Protein AF-A0A930WPU4-F1 (afdb_monomer_lite)

Secondary structure (DSSP, 8-state):
--HHHHHHHHHHHHHHHHHHHHHHHHHS---------------------S----SS-GGGSPTT-----EEEEESSSSEEEEEETTEEEEEE-SS----

Radius of gyration: 23.44 Å; chains: 1; bounding box: 61×47×42 Å

Sequence (99 aa):
MTQKQWKMISTIISIIIVVVFALYKAFGEQKATNKSNTHSSSKTSQGASDSSFTGTNFDYFESLKKYPFKYVYGADGDTFHLSYEGKEFKVRLLIVDAP

pLDDT: mean 79.31, std 19.14, range [41.56, 97.25]

Foldseek 3Di:
DDPVVVVVVVVVVVVVVVVVVVVCVVVVPPPPPDDDPDPDPDPPLDDPDVDDDPQPPPSNDDPPDDDDWAFDAAPFDFKGWIDDPNHIYIDGHPPDDGD

Structure (mmCIF, N/CA/C/O backbone):
data_AF-A0A930WPU4-F1
#
_entry.id   AF-A0A930WPU4-F1
#
loop_
_atom_site.group_PDB
_atom_site.id
_atom_site.type_symbol
_atom_site.label_atom_id
_atom_site.label_alt_id
_atom_site.label_comp_id
_atom_site.label_asym_id
_atom_site.label_entity_id
_atom_site.label_seq_id
_atom_site.pdbx_PDB_ins_code
_atom_site.Cartn_x
_atom_site.Cartn_y
_atom_site.Cartn_z
_atom_site.occupancy
_atom_site.B_iso_or_equiv
_atom_site.auth_seq_id
_atom_site.auth_comp_id
_atom_site.auth_asym_id
_atom_site.auth_atom_id
_atom_site.pdbx_PDB_model_num
ATOM 1 N N . MET A 1 1 ? 37.880 29.115 19.793 1.00 62.72 1 MET A N 1
ATOM 2 C CA . MET A 1 1 ? 36.650 29.812 19.355 1.00 62.72 1 MET A CA 1
ATOM 3 C C . MET A 1 1 ? 36.476 31.048 20.218 1.00 62.72 1 MET A C 1
ATOM 5 O O . MET A 1 1 ? 36.531 30.919 21.435 1.00 62.72 1 MET A O 1
ATOM 9 N N . THR A 1 2 ? 36.398 32.243 19.635 1.00 82.94 2 THR A N 1
ATOM 10 C CA . THR A 1 2 ? 36.407 33.484 20.433 1.00 82.94 2 THR A CA 1
ATOM 11 C C 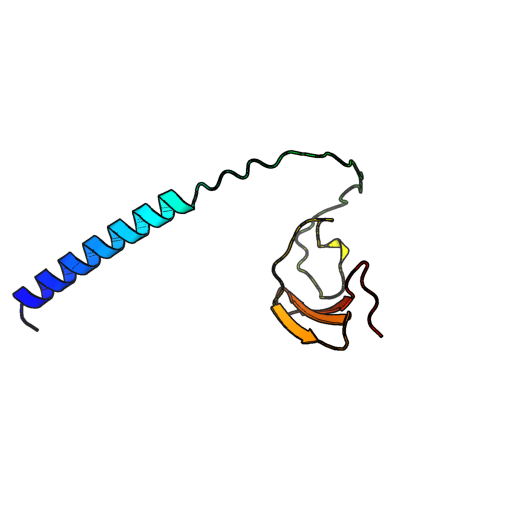. THR A 1 2 ? 35.012 33.808 20.980 1.00 82.94 2 THR A C 1
ATOM 13 O O . THR A 1 2 ? 34.003 33.466 20.365 1.00 82.94 2 THR A O 1
ATOM 16 N N . GLN A 1 3 ? 34.932 34.509 22.118 1.00 80.19 3 GLN A N 1
ATOM 17 C CA . GLN A 1 3 ? 33.662 34.949 22.731 1.00 80.19 3 GLN A CA 1
ATOM 18 C C . GLN A 1 3 ? 32.759 35.709 21.738 1.00 80.19 3 GLN A C 1
ATOM 20 O O . GLN A 1 3 ? 31.538 35.564 21.744 1.00 80.19 3 GLN A O 1
ATOM 25 N N . LYS A 1 4 ? 33.368 36.474 20.822 1.00 81.19 4 LYS A N 1
ATOM 26 C CA . LYS A 1 4 ? 32.670 37.188 19.746 1.00 81.19 4 LYS A CA 1
ATOM 27 C C . LYS A 1 4 ? 32.035 36.229 18.731 1.00 81.19 4 LYS A C 1
ATOM 29 O O . LYS A 1 4 ? 30.899 36.449 18.326 1.00 81.19 4 LYS A O 1
ATOM 34 N N . GLN A 1 5 ? 32.729 35.154 18.356 1.00 80.56 5 GLN A N 1
ATOM 35 C CA . GLN A 1 5 ? 32.198 34.131 17.447 1.00 80.56 5 GLN A CA 1
ATOM 36 C C . GLN A 1 5 ? 31.039 33.354 18.080 1.00 80.56 5 GLN A C 1
ATOM 38 O O . GLN A 1 5 ? 30.025 33.147 17.421 1.00 80.56 5 GLN A O 1
ATOM 43 N N . TRP A 1 6 ? 31.142 32.991 19.362 1.00 85.50 6 TRP A N 1
ATOM 44 C CA . TRP A 1 6 ? 30.069 32.279 20.067 1.00 85.50 6 TRP A CA 1
ATOM 45 C C . TRP A 1 6 ? 28.788 33.120 20.177 1.00 85.50 6 TRP A C 1
ATOM 47 O O . TRP A 1 6 ? 27.695 32.622 19.911 1.00 85.50 6 TRP A O 1
ATOM 57 N N . LYS A 1 7 ? 28.927 34.426 20.454 1.00 83.81 7 LYS A N 1
ATOM 58 C CA . LYS A 1 7 ? 27.800 35.371 20.447 1.00 83.81 7 LYS A CA 1
ATOM 59 C C . LYS A 1 7 ? 27.143 35.493 19.070 1.00 83.81 7 LYS A C 1
ATOM 61 O O . LYS A 1 7 ? 25.923 35.443 18.994 1.00 83.81 7 LYS A O 1
ATOM 66 N N . MET A 1 8 ? 27.924 35.598 17.990 1.00 86.31 8 MET A N 1
ATOM 67 C CA . MET A 1 8 ? 27.365 35.672 16.631 1.00 86.31 8 MET A CA 1
ATOM 68 C C . MET A 1 8 ? 26.600 34.396 16.249 1.00 86.31 8 MET A C 1
ATOM 70 O O . MET A 1 8 ? 25.517 34.480 15.678 1.00 86.31 8 MET A O 1
ATOM 74 N N . ILE A 1 9 ? 27.121 33.224 16.613 1.00 86.94 9 ILE A N 1
ATOM 75 C CA . ILE A 1 9 ? 26.478 31.934 16.321 1.00 86.94 9 ILE A CA 1
ATOM 76 C C . ILE A 1 9 ? 25.185 31.764 17.122 1.00 86.94 9 ILE A C 1
ATOM 78 O O . ILE A 1 9 ? 24.171 31.361 16.557 1.00 86.94 9 ILE A O 1
ATOM 82 N N . SER A 1 10 ? 25.191 32.137 18.404 1.00 85.56 10 SER A N 1
ATOM 83 C CA . SER A 1 10 ? 23.991 32.113 19.248 1.00 85.56 10 SER A CA 1
ATOM 84 C C . SER A 1 10 ? 22.868 32.990 18.676 1.00 85.56 10 SER A C 1
ATOM 86 O O . SER A 1 10 ? 21.723 32.547 18.570 1.00 85.56 10 SER A O 1
ATOM 88 N N . THR A 1 11 ? 23.200 34.197 18.200 1.00 90.19 11 THR A N 1
ATOM 89 C CA . THR A 1 11 ? 22.219 35.093 17.569 1.00 90.19 11 THR A CA 1
ATOM 90 C C . THR A 1 11 ? 21.623 34.497 16.292 1.00 90.19 11 THR A C 1
ATOM 92 O O . THR A 1 11 ? 20.410 34.560 16.102 1.00 90.19 11 THR A O 1
ATOM 95 N N . ILE A 1 12 ? 22.443 33.882 15.433 1.00 91.62 12 ILE A N 1
ATOM 96 C CA . ILE A 1 12 ? 21.973 33.263 14.182 1.00 91.62 12 ILE A CA 1
ATOM 97 C C . ILE A 1 12 ? 21.021 32.095 14.471 1.00 91.62 12 ILE A C 1
ATOM 99 O O . ILE A 1 12 ? 19.956 32.007 13.863 1.00 91.62 12 ILE A O 1
ATOM 103 N N . ILE A 1 13 ? 21.367 31.230 15.429 1.00 91.75 13 ILE A N 1
ATOM 104 C CA . ILE A 1 13 ? 20.531 30.081 15.811 1.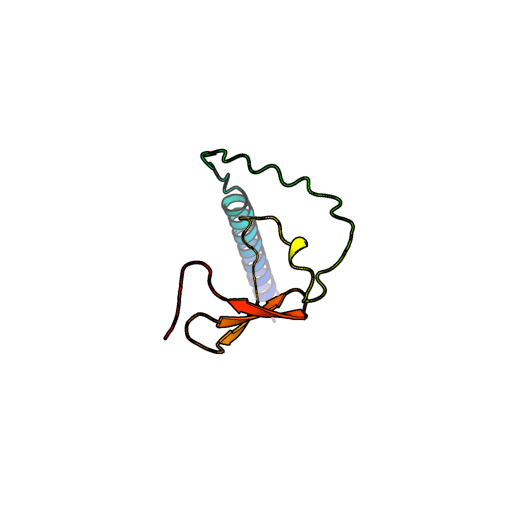00 91.75 13 ILE A CA 1
ATOM 105 C C . ILE A 1 13 ? 19.170 30.550 16.343 1.00 91.75 13 ILE A C 1
ATOM 107 O O . ILE A 1 13 ? 18.139 29.996 15.964 1.00 91.75 13 ILE A O 1
ATOM 111 N N . SER A 1 14 ? 19.153 31.606 17.162 1.00 90.38 14 SER A N 1
ATOM 112 C CA . SER A 1 14 ? 17.913 32.183 17.694 1.00 90.38 14 SER A CA 1
ATOM 113 C C . SER A 1 14 ? 16.967 32.659 16.580 1.00 90.38 14 SER A C 1
ATOM 115 O O . SER A 1 14 ? 15.779 32.337 16.593 1.00 90.38 14 SER A O 1
ATOM 117 N N . ILE A 1 15 ? 17.496 33.341 15.556 1.00 91.88 15 ILE A N 1
ATOM 118 C CA . ILE A 1 15 ? 16.701 33.815 14.409 1.00 91.88 15 ILE A CA 1
ATOM 119 C C . ILE A 1 15 ? 16.101 32.637 13.630 1.00 91.88 15 ILE A C 1
ATOM 121 O O . ILE A 1 15 ? 14.922 32.671 13.277 1.00 91.88 15 ILE A O 1
ATOM 125 N N . ILE A 1 16 ? 16.881 31.577 13.396 1.00 92.38 16 ILE A N 1
ATOM 126 C CA . ILE A 1 16 ? 16.412 30.389 12.666 1.00 92.38 16 ILE A CA 1
ATOM 127 C C . ILE A 1 16 ? 15.234 29.733 13.398 1.00 92.38 16 ILE A C 1
ATOM 129 O O . ILE A 1 16 ? 14.230 29.408 12.766 1.00 92.38 16 ILE A O 1
ATOM 133 N N . ILE A 1 17 ? 15.314 29.590 14.725 1.00 91.12 17 ILE A N 1
ATOM 134 C CA . ILE A 1 17 ? 14.239 28.987 15.529 1.00 91.12 17 ILE A CA 1
ATOM 135 C C . ILE A 1 17 ? 12.940 29.796 15.406 1.00 91.12 17 ILE A C 1
ATOM 137 O O . ILE A 1 17 ? 11.872 29.212 15.216 1.00 91.12 17 ILE A O 1
ATOM 141 N N . VAL A 1 18 ? 13.022 31.131 15.449 1.00 88.50 18 VAL A N 1
ATOM 142 C CA . VAL A 1 18 ? 11.849 32.012 15.302 1.00 88.50 18 VAL A CA 1
ATOM 143 C C . VAL A 1 18 ? 11.199 31.854 13.923 1.00 88.50 18 VAL A C 1
ATOM 145 O O . VAL A 1 18 ? 9.976 31.744 13.831 1.00 88.50 18 VAL A O 1
ATOM 148 N N . VAL A 1 19 ? 11.998 31.786 12.853 1.00 88.31 19 VAL A N 1
ATOM 149 C CA . VAL A 1 19 ? 11.489 31.613 11.480 1.00 88.31 19 VAL A CA 1
ATOM 150 C C . VAL A 1 19 ? 10.818 30.250 11.305 1.00 88.31 19 VAL A C 1
ATOM 152 O O . VAL A 1 19 ? 9.716 30.172 10.758 1.00 88.31 19 VAL A O 1
ATOM 155 N N . VAL A 1 20 ? 11.437 29.179 11.810 1.00 86.06 20 VAL A N 1
ATOM 156 C CA . VAL A 1 20 ? 10.866 27.825 11.743 1.00 86.06 20 VAL A CA 1
ATOM 157 C C . VAL A 1 20 ? 9.547 27.755 12.511 1.00 86.06 20 VAL A C 1
ATOM 159 O O . VAL A 1 20 ? 8.576 27.201 11.999 1.00 86.06 20 VAL A O 1
ATOM 162 N N . PHE A 1 21 ? 9.469 28.365 13.697 1.00 84.25 21 PHE A N 1
ATOM 163 C CA . PHE A 1 21 ? 8.247 28.376 14.501 1.00 84.25 21 PHE A CA 1
ATOM 164 C C . PHE A 1 21 ? 7.101 29.147 13.824 1.00 84.25 21 PHE A C 1
ATOM 166 O O . PHE A 1 21 ? 5.959 28.681 13.817 1.00 84.25 21 PHE A O 1
ATOM 173 N N . ALA A 1 22 ? 7.400 30.291 13.198 1.00 81.69 22 ALA A N 1
ATOM 174 C CA . ALA A 1 22 ? 6.417 31.070 12.445 1.00 81.69 22 ALA A CA 1
ATOM 175 C C . ALA A 1 22 ? 5.881 30.302 11.223 1.00 81.69 22 ALA A C 1
ATOM 177 O O . ALA A 1 22 ? 4.670 30.268 10.999 1.00 81.69 22 ALA A O 1
ATOM 178 N N . LEU A 1 23 ? 6.760 29.624 10.475 1.00 78.12 23 LEU A N 1
ATOM 179 C CA . LEU A 1 23 ? 6.359 28.764 9.356 1.00 78.12 23 LEU A CA 1
ATOM 180 C C . LEU A 1 23 ? 5.509 27.579 9.823 1.00 78.12 23 LEU A C 1
ATOM 182 O O . LEU A 1 23 ? 4.513 27.261 9.180 1.00 78.12 23 LEU A O 1
ATOM 186 N N . TYR A 1 24 ? 5.847 26.969 10.962 1.00 76.88 24 TYR A N 1
ATOM 187 C CA . TYR A 1 24 ? 5.074 25.862 11.530 1.00 76.88 24 TYR A CA 1
ATOM 188 C C . TYR A 1 24 ? 3.645 26.287 11.893 1.00 76.88 24 TYR A C 1
ATOM 190 O O . TYR A 1 24 ? 2.688 25.556 11.640 1.00 76.88 24 TYR A O 1
ATOM 198 N N . LYS A 1 25 ? 3.478 27.501 12.435 1.00 69.19 25 LYS A N 1
ATOM 199 C CA . LYS A 1 25 ? 2.159 28.090 12.710 1.00 69.19 25 LYS A CA 1
ATOM 200 C C . LYS A 1 25 ? 1.384 28.417 11.432 1.00 69.19 25 LYS A C 1
ATOM 202 O O . LYS A 1 25 ? 0.193 28.135 11.380 1.00 69.19 25 LYS A O 1
ATOM 207 N N . ALA A 1 26 ? 2.047 28.956 10.410 1.00 65.12 26 ALA A N 1
ATOM 208 C CA . ALA A 1 26 ? 1.405 29.319 9.146 1.00 65.12 26 ALA A CA 1
ATOM 209 C C . ALA A 1 26 ? 1.004 28.101 8.289 1.00 65.12 26 ALA A C 1
ATOM 211 O O . ALA A 1 26 ? -0.019 28.142 7.612 1.00 65.12 26 ALA A O 1
ATOM 212 N N . PHE A 1 27 ? 1.772 27.006 8.332 1.00 59.69 27 PHE A N 1
ATOM 213 C CA . PHE A 1 27 ? 1.454 25.768 7.604 1.00 59.69 27 PHE A CA 1
ATOM 214 C C . PHE A 1 27 ? 0.536 24.807 8.376 1.00 59.69 27 PHE A C 1
ATOM 216 O O . PHE A 1 27 ? -0.075 23.933 7.763 1.00 59.69 27 PHE A O 1
ATOM 223 N N . GLY A 1 28 ? 0.412 24.960 9.699 1.00 56.47 28 GLY A N 1
ATOM 224 C CA . GLY A 1 28 ? -0.433 24.113 10.549 1.00 56.47 28 GLY A CA 1
ATOM 225 C C . GLY A 1 28 ? -1.943 24.377 10.448 1.00 56.47 28 GLY A C 1
ATOM 226 O O . GLY A 1 28 ? -2.725 23.570 10.944 1.00 56.47 28 GLY A O 1
ATOM 227 N N . GLU A 1 29 ? -2.374 25.464 9.798 1.00 52.03 29 GLU A N 1
ATOM 228 C CA . GLU A 1 29 ? -3.791 25.787 9.561 1.00 52.03 29 GLU A CA 1
ATOM 229 C C . GLU A 1 29 ? -4.160 25.737 8.069 1.00 52.03 29 GLU A C 1
ATOM 231 O O . GLU A 1 29 ? -4.704 26.681 7.500 1.00 52.03 29 GLU A O 1
ATOM 236 N N . GLN A 1 30 ? -3.946 24.595 7.412 1.00 47.06 30 GLN A N 1
ATOM 237 C CA . GLN A 1 30 ? -4.733 24.275 6.218 1.00 47.06 30 GLN A CA 1
ATOM 238 C C . GLN A 1 30 ? -6.086 23.715 6.659 1.00 47.06 30 GLN A C 1
ATOM 240 O O . GLN A 1 30 ? -6.272 22.508 6.819 1.00 47.06 30 GLN A O 1
ATOM 245 N N . LYS A 1 31 ? -7.052 24.612 6.888 1.00 49.28 31 LYS A N 1
ATOM 246 C CA . LYS A 1 31 ? -8.454 24.217 7.046 1.00 49.28 31 LYS A CA 1
ATOM 247 C C . LYS A 1 31 ? -8.927 23.655 5.709 1.00 49.28 31 LYS A C 1
ATOM 249 O O . LYS A 1 31 ? -9.124 24.391 4.749 1.00 49.28 31 LYS A O 1
ATOM 254 N N . ALA A 1 32 ? -9.057 22.335 5.645 1.00 46.44 32 ALA A N 1
ATOM 255 C CA . ALA A 1 32 ? -9.639 21.647 4.509 1.00 46.44 32 ALA A CA 1
ATOM 256 C C . ALA A 1 32 ? -11.116 22.047 4.379 1.00 46.44 32 ALA A C 1
ATOM 258 O O . ALA A 1 32 ? -11.975 21.555 5.110 1.00 46.44 32 ALA A O 1
ATOM 259 N N . THR A 1 33 ? -11.426 22.937 3.440 1.00 47.06 33 THR A N 1
ATOM 260 C CA . THR A 1 33 ? -12.801 23.205 3.008 1.00 47.06 33 THR A CA 1
ATOM 261 C C . THR A 1 33 ? -13.261 22.048 2.117 1.00 47.06 33 THR A C 1
ATOM 263 O O . THR A 1 33 ? -13.294 22.153 0.893 1.00 47.06 33 THR A O 1
ATOM 266 N N . ASN A 1 34 ? -13.572 20.899 2.719 1.00 44.88 34 ASN A N 1
ATOM 267 C CA . ASN A 1 34 ? -14.130 19.763 1.990 1.00 44.88 34 ASN A CA 1
ATOM 268 C C . ASN A 1 34 ? -15.635 19.970 1.781 1.00 44.88 34 ASN A C 1
ATOM 270 O O . ASN A 1 34 ? -16.439 19.866 2.706 1.00 44.88 34 ASN A O 1
ATOM 274 N N . LYS A 1 35 ? -16.013 20.246 0.531 1.00 43.56 35 LYS A N 1
ATOM 275 C CA . LYS A 1 35 ? -17.387 20.146 0.031 1.00 43.56 35 LYS A CA 1
ATOM 276 C C . LYS A 1 35 ? -17.823 18.675 0.110 1.00 43.56 35 LYS A C 1
ATOM 278 O O . LYS A 1 35 ? -17.344 17.846 -0.657 1.00 43.56 35 LYS A O 1
ATOM 283 N N . SER A 1 36 ? -18.698 18.354 1.061 1.00 43.81 36 SER A N 1
ATOM 284 C CA . SER A 1 36 ? -19.247 17.009 1.260 1.00 43.81 36 SER A CA 1
ATOM 285 C C . SER A 1 36 ? -20.267 16.667 0.172 1.00 43.81 36 SER A C 1
ATOM 287 O O . SER A 1 36 ? -21.370 17.208 0.175 1.00 43.81 36 SER A O 1
ATOM 289 N N . ASN A 1 37 ? -19.930 15.737 -0.723 1.00 45.75 37 ASN A N 1
ATOM 290 C CA . ASN A 1 37 ? -20.933 14.918 -1.401 1.00 45.75 37 ASN A CA 1
ATOM 291 C C . ASN A 1 37 ? -21.104 13.640 -0.575 1.00 45.75 37 ASN A C 1
ATOM 293 O O . ASN A 1 37 ? -20.319 12.700 -0.685 1.00 45.75 37 ASN A O 1
ATOM 297 N N . THR A 1 38 ? -22.116 13.634 0.290 1.00 41.56 38 THR A N 1
ATOM 298 C CA . THR A 1 38 ? -22.476 12.487 1.124 1.00 41.56 38 THR A CA 1
ATOM 299 C C . THR A 1 38 ? -23.047 11.374 0.245 1.00 41.56 38 THR A C 1
ATOM 301 O O . THR A 1 38 ? -24.197 11.448 -0.181 1.00 41.56 38 THR A O 1
ATOM 304 N N . HIS A 1 39 ? -22.264 10.326 -0.012 1.00 43.06 39 HIS A N 1
ATOM 305 C CA . HIS A 1 39 ? -22.798 9.023 -0.401 1.00 43.06 39 HIS A CA 1
ATOM 306 C C . HIS A 1 39 ? -22.782 8.134 0.845 1.00 43.06 39 HIS A C 1
ATOM 308 O O . HIS A 1 39 ? -21.751 7.576 1.217 1.00 43.06 39 HIS A O 1
ATOM 314 N N . SER A 1 40 ? -23.919 8.072 1.539 1.00 42.38 40 SER A N 1
ATOM 315 C CA . SER A 1 40 ? -24.111 7.193 2.692 1.00 42.38 40 SER A CA 1
ATOM 316 C C . SER A 1 40 ? -24.082 5.737 2.236 1.00 42.38 40 SER A C 1
ATOM 318 O O . SER A 1 40 ? -25.091 5.199 1.793 1.00 42.38 40 SER A O 1
ATOM 320 N N . SER A 1 41 ? -22.931 5.085 2.369 1.00 41.69 41 SER A N 1
ATOM 321 C CA . SER A 1 41 ? -22.866 3.632 2.516 1.00 41.69 41 SER A CA 1
ATOM 322 C C . SER A 1 41 ? -22.640 3.330 3.989 1.00 41.69 41 SER A C 1
ATOM 324 O O . SER A 1 41 ? -21.521 3.410 4.493 1.00 41.69 41 SER A O 1
ATOM 326 N N . SER A 1 42 ? -23.724 3.024 4.699 1.00 44.75 42 SER A N 1
ATOM 327 C CA . SER A 1 42 ? -23.675 2.543 6.076 1.00 44.75 42 SER A CA 1
ATOM 328 C C . SER A 1 42 ? -23.115 1.120 6.095 1.00 44.75 42 SER A C 1
ATOM 330 O O . SER A 1 42 ? -23.863 0.144 6.053 1.00 44.75 42 SER A O 1
ATOM 332 N N . LYS A 1 43 ? -21.790 0.988 6.163 1.00 51.44 43 LYS A N 1
ATOM 333 C CA . LYS A 1 43 ? -21.187 -0.193 6.778 1.00 51.44 43 LYS A CA 1
ATOM 334 C C . LYS A 1 43 ? -21.100 0.110 8.265 1.00 51.44 43 LYS A C 1
ATOM 336 O O . LYS A 1 43 ? -20.370 1.010 8.669 1.00 51.44 43 LYS A O 1
ATOM 341 N N . THR A 1 44 ? -21.900 -0.588 9.063 1.00 44.97 44 THR A N 1
ATOM 342 C CA . THR A 1 44 ? -21.749 -0.635 10.517 1.00 44.97 44 THR A CA 1
ATOM 343 C C . THR A 1 44 ? -20.314 -1.045 10.830 1.00 44.97 44 T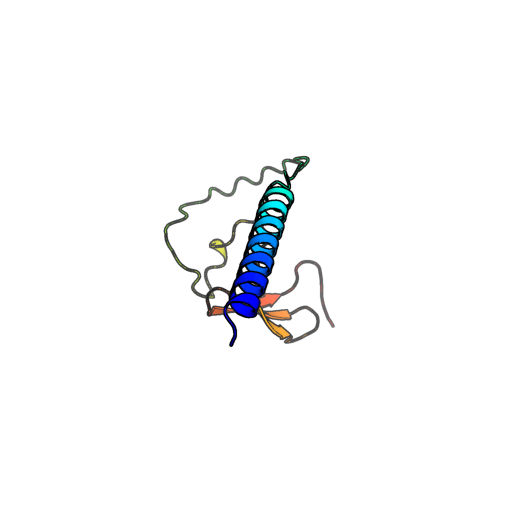HR A C 1
ATOM 345 O O . THR A 1 44 ? -19.946 -2.207 10.677 1.00 44.97 44 THR A O 1
ATOM 348 N N . SER A 1 45 ? -19.491 -0.066 11.200 1.00 50.34 45 SER A N 1
ATOM 349 C CA . SER A 1 45 ? -18.135 -0.240 11.706 1.00 50.34 45 SER A CA 1
ATOM 350 C C . SER A 1 45 ? -18.221 -0.967 13.043 1.00 50.34 45 SER A C 1
ATOM 352 O O . SER A 1 45 ? -18.348 -0.350 14.103 1.00 50.34 45 SER A O 1
ATOM 354 N N . GLN A 1 46 ? -18.243 -2.293 12.989 1.00 45.25 46 GLN A N 1
ATOM 355 C CA . GLN A 1 46 ? -18.220 -3.118 14.179 1.00 45.25 46 GLN A CA 1
ATOM 356 C C . GLN A 1 46 ? -16.784 -3.146 14.700 1.00 45.25 46 GLN A C 1
ATOM 358 O O . GLN A 1 46 ? -15.964 -3.928 14.244 1.00 45.25 46 GLN A O 1
ATOM 363 N N . GLY A 1 47 ? -16.513 -2.237 15.639 1.00 44.91 47 GLY A N 1
ATOM 364 C CA . GLY A 1 47 ? -15.366 -2.276 16.538 1.00 44.91 47 GLY A CA 1
ATOM 365 C C . GLY A 1 47 ? -14.018 -2.011 15.878 1.00 44.91 47 GLY A C 1
ATOM 366 O O . GLY A 1 47 ? -13.293 -2.943 15.556 1.00 44.91 47 GLY A O 1
ATOM 367 N N . ALA A 1 48 ? -13.615 -0.739 15.830 1.00 48.09 48 ALA A N 1
ATOM 368 C CA . ALA A 1 48 ? -12.200 -0.396 15.938 1.00 48.09 48 ALA A CA 1
ATOM 369 C C . ALA A 1 48 ? -11.736 -0.757 17.362 1.00 48.09 48 ALA A C 1
ATOM 371 O O . ALA A 1 48 ? -11.620 0.099 18.234 1.00 48.09 48 ALA A O 1
ATOM 372 N N . SER A 1 49 ? -11.597 -2.055 17.634 1.00 50.34 49 SER A N 1
ATOM 373 C CA . SER A 1 49 ? -10.767 -2.535 18.731 1.00 50.34 49 SER A CA 1
ATOM 374 C C . SER A 1 49 ? -9.317 -2.246 18.360 1.00 50.34 49 SER A C 1
ATOM 376 O O . SER A 1 49 ? -8.991 -2.233 17.172 1.00 50.34 49 SER A O 1
ATOM 378 N N . ASP A 1 50 ? -8.479 -2.004 19.367 1.00 56.22 50 ASP A N 1
ATOM 379 C CA . ASP A 1 50 ? -7.044 -1.670 19.327 1.00 56.22 50 ASP A CA 1
ATOM 380 C C . ASP A 1 50 ? -6.153 -2.716 18.612 1.00 56.22 50 ASP A C 1
ATOM 382 O O . ASP A 1 50 ? -5.134 -3.178 19.124 1.00 56.22 50 ASP A O 1
ATOM 386 N N . SER A 1 51 ? -6.555 -3.154 17.427 1.00 74.12 51 SER A N 1
ATOM 387 C CA . SER A 1 51 ? -5.951 -4.221 16.653 1.00 74.12 51 SER A CA 1
ATOM 388 C C . SER A 1 51 ? -5.029 -3.606 15.611 1.00 74.12 51 SER A C 1
ATOM 390 O O . SER A 1 51 ? -5.461 -2.879 14.726 1.00 74.12 51 SER A O 1
ATOM 392 N N . SER A 1 52 ? -3.729 -3.873 15.739 1.00 88.12 52 SER A N 1
ATOM 393 C CA . SER A 1 52 ? -2.743 -3.496 14.722 1.00 88.12 52 SER A CA 1
ATOM 394 C C . SER A 1 52 ? -3.002 -4.262 13.423 1.00 88.12 52 SER A C 1
ATOM 396 O O . SER A 1 52 ? -3.553 -5.371 13.419 1.00 88.12 52 SER A O 1
ATOM 398 N N . PHE A 1 53 ? -2.591 -3.670 12.305 1.00 91.88 53 PHE A N 1
ATOM 399 C CA . PHE A 1 53 ? -2.658 -4.323 11.008 1.00 91.88 53 PHE A CA 1
ATOM 400 C C . PHE A 1 53 ? -1.770 -5.581 10.985 1.00 91.88 53 PHE A C 1
ATOM 402 O O . PHE A 1 53 ? -0.579 -5.544 11.299 1.00 91.88 53 PHE A O 1
ATOM 409 N N . THR A 1 54 ? -2.345 -6.715 10.590 1.00 91.12 54 THR A N 1
ATOM 410 C CA . THR A 1 54 ? -1.681 -8.026 10.566 1.00 91.12 54 THR A CA 1
ATOM 411 C C . THR A 1 54 ? -1.089 -8.378 9.202 1.00 91.12 54 THR A C 1
ATOM 413 O O . THR A 1 54 ? -0.366 -9.366 9.100 1.00 91.12 54 THR A O 1
ATOM 416 N N . GLY A 1 55 ? -1.369 -7.593 8.156 1.00 91.12 55 GLY A N 1
ATOM 417 C CA . GLY A 1 55 ? -1.027 -7.925 6.765 1.00 91.12 55 GLY A CA 1
ATOM 418 C C . GLY A 1 55 ? -2.180 -8.558 5.982 1.00 91.12 55 GLY A C 1
ATOM 419 O O . GLY A 1 55 ? -2.135 -8.593 4.756 1.00 91.12 55 GLY A O 1
ATOM 420 N N . THR A 1 56 ? -3.219 -9.038 6.671 1.00 91.25 56 THR A N 1
ATOM 421 C CA . THR A 1 56 ? -4.346 -9.760 6.053 1.00 91.25 56 THR A CA 1
ATOM 422 C C . THR A 1 56 ? -5.721 -9.233 6.466 1.00 91.25 56 THR A C 1
ATOM 424 O O . THR A 1 56 ? -6.704 -9.505 5.780 1.00 91.25 56 THR A O 1
ATOM 427 N N . ASN A 1 57 ? -5.815 -8.450 7.545 1.00 92.44 57 ASN A N 1
ATOM 428 C CA . ASN A 1 57 ? -7.061 -7.851 8.030 1.00 92.44 57 ASN A CA 1
ATOM 429 C C . ASN A 1 57 ? -7.380 -6.523 7.317 1.00 92.44 57 ASN A C 1
ATOM 431 O O . ASN A 1 57 ? -7.308 -5.451 7.910 1.00 92.44 57 ASN A O 1
ATOM 435 N N . PHE A 1 58 ? -7.752 -6.574 6.037 1.00 90.31 58 PHE A N 1
ATOM 436 C CA . PHE A 1 58 ? -8.035 -5.361 5.251 1.00 90.31 58 PHE A CA 1
ATOM 437 C C . PHE A 1 58 ? -9.231 -4.534 5.752 1.00 90.31 58 PHE A C 1
ATOM 439 O O . PHE A 1 58 ? -9.286 -3.337 5.473 1.00 90.31 58 PHE A O 1
ATOM 446 N N . ASP A 1 59 ? -10.125 -5.121 6.555 1.00 91.12 59 ASP A N 1
ATOM 447 C CA . ASP A 1 59 ? -11.211 -4.402 7.242 1.00 91.12 59 ASP A CA 1
ATOM 448 C C . ASP A 1 59 ? -10.704 -3.383 8.285 1.00 91.12 59 ASP A C 1
ATOM 450 O O . ASP A 1 59 ? -11.476 -2.558 8.769 1.00 91.12 59 ASP A O 1
ATOM 454 N N . TYR A 1 60 ? -9.402 -3.403 8.604 1.00 90.81 60 TYR A N 1
ATOM 455 C CA . TYR A 1 60 ? -8.722 -2.385 9.412 1.00 90.81 60 TYR A CA 1
ATOM 456 C C . TYR A 1 60 ? -8.781 -0.983 8.783 1.00 90.81 60 TYR A C 1
ATOM 458 O O . TYR A 1 60 ? -8.772 0.024 9.491 1.00 90.81 60 TYR A O 1
ATOM 466 N N . PHE A 1 61 ? -8.829 -0.895 7.451 1.00 90.81 61 PHE A N 1
ATOM 467 C CA . PHE A 1 61 ? -8.833 0.384 6.751 1.00 90.81 61 PHE A CA 1
ATOM 468 C C . PHE A 1 61 ? -10.258 0.905 6.561 1.00 90.81 61 PHE A C 1
ATOM 470 O O . PHE A 1 61 ? -11.135 0.222 6.032 1.00 90.81 61 PHE A O 1
ATOM 477 N N . GLU A 1 62 ? -10.482 2.168 6.921 1.00 91.00 62 GLU A N 1
ATOM 478 C CA . GLU A 1 62 ? -11.737 2.844 6.611 1.00 91.00 62 GLU A CA 1
ATOM 479 C C . GLU A 1 62 ? -11.879 3.004 5.092 1.00 91.00 62 GLU A C 1
ATOM 481 O O . GLU A 1 62 ? -10.962 3.442 4.390 1.00 91.00 62 GLU A O 1
ATOM 486 N N . SER A 1 63 ? -13.064 2.681 4.576 1.00 88.69 63 SER A N 1
ATOM 487 C CA . SER A 1 63 ? -13.361 2.804 3.150 1.00 88.69 63 SER A CA 1
ATOM 488 C C . SER A 1 63 ? -13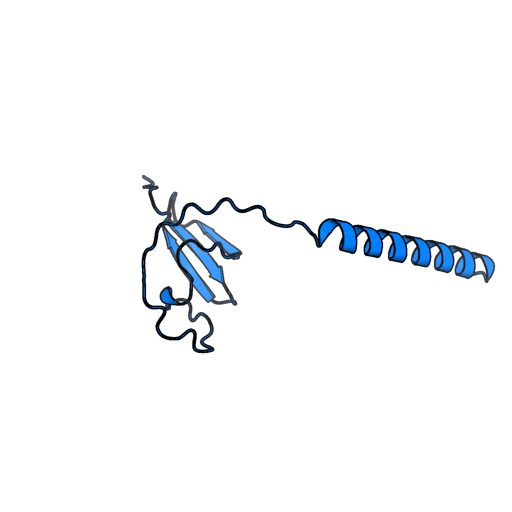.160 4.242 2.663 1.00 88.69 63 SER A C 1
ATOM 490 O O . SER A 1 63 ? -13.587 5.191 3.316 1.00 88.69 63 SER A O 1
ATOM 492 N N . LEU A 1 64 ? -12.564 4.398 1.476 1.00 87.19 64 LEU A N 1
ATOM 493 C CA . LEU A 1 64 ? -12.303 5.686 0.807 1.00 87.19 64 LEU A CA 1
ATOM 494 C C . LEU A 1 64 ? -11.346 6.639 1.550 1.00 87.19 64 LEU A C 1
ATOM 496 O O . LEU A 1 64 ? -11.079 7.739 1.058 1.00 87.19 64 LEU A O 1
ATOM 500 N N . LYS A 1 65 ? -10.777 6.228 2.687 1.00 93.38 65 LYS A N 1
ATOM 501 C CA . LYS A 1 65 ? -9.714 6.971 3.365 1.00 93.38 65 LYS A CA 1
ATOM 502 C C . LYS A 1 65 ? -8.364 6.616 2.749 1.00 93.38 65 LYS A C 1
ATOM 504 O O . LYS A 1 65 ? -8.076 5.462 2.444 1.00 93.38 65 LYS A O 1
ATOM 509 N N . LYS A 1 66 ? -7.529 7.632 2.530 1.00 93.06 66 LYS A N 1
ATOM 510 C CA . LYS A 1 66 ? -6.174 7.449 1.997 1.00 93.06 66 LYS A CA 1
ATOM 511 C C . LYS A 1 66 ? -5.213 7.166 3.144 1.00 93.06 66 LYS A C 1
ATOM 513 O O . LYS A 1 66 ? -5.186 7.917 4.116 1.00 93.06 66 LYS A O 1
ATOM 518 N N . TYR A 1 67 ? -4.394 6.135 2.982 1.00 92.94 67 TYR A N 1
ATOM 519 C CA . TYR A 1 67 ? -3.363 5.750 3.938 1.00 92.94 67 TYR A CA 1
ATOM 520 C C . TYR A 1 67 ? -1.986 5.783 3.260 1.00 92.94 67 TYR A C 1
ATOM 522 O O . TYR A 1 67 ? -1.873 5.391 2.096 1.00 92.94 67 TYR A O 1
ATOM 530 N N . PRO A 1 68 ? -0.939 6.274 3.945 1.00 94.25 68 PRO A N 1
ATOM 531 C CA . PRO A 1 68 ? 0.412 6.258 3.407 1.00 94.25 68 PRO A CA 1
ATOM 532 C C . PRO A 1 68 ? 1.008 4.850 3.522 1.00 94.25 68 PRO A C 1
ATOM 534 O O . PRO A 1 68 ? 1.203 4.333 4.621 1.00 94.25 68 PRO A O 1
ATOM 537 N N . PHE A 1 69 ? 1.341 4.250 2.382 1.00 95.31 69 PHE A N 1
ATOM 538 C CA . PHE A 1 69 ? 2.002 2.948 2.307 1.00 95.31 69 PHE A CA 1
ATOM 539 C C . PHE A 1 69 ? 3.443 3.094 1.831 1.00 95.31 69 PHE A C 1
ATOM 541 O O . PHE A 1 69 ? 3.760 3.978 1.032 1.00 95.31 69 PHE A O 1
ATOM 548 N N . LYS A 1 70 ? 4.322 2.207 2.301 1.00 97.06 70 LYS A N 1
ATOM 549 C CA . LYS A 1 70 ? 5.672 2.082 1.750 1.00 97.06 70 LYS A CA 1
ATOM 550 C C . LYS A 1 70 ? 5.623 1.167 0.536 1.00 97.06 70 LYS A C 1
ATOM 552 O O . LYS A 1 70 ? 5.085 0.067 0.609 1.00 97.06 70 LYS A O 1
ATOM 557 N N . TYR A 1 71 ? 6.199 1.620 -0.565 1.00 96.06 71 TYR A N 1
ATOM 558 C CA . TYR A 1 71 ? 6.389 0.790 -1.744 1.00 96.06 71 TYR A CA 1
ATOM 559 C C . TYR A 1 71 ? 7.527 -0.210 -1.508 1.00 96.06 71 TYR A C 1
ATOM 561 O O . TYR A 1 71 ? 8.576 0.186 -0.997 1.00 96.06 71 TYR A O 1
ATOM 569 N N . VAL A 1 72 ? 7.320 -1.478 -1.878 1.00 96.62 72 VAL A N 1
ATOM 570 C CA . VAL A 1 72 ? 8.364 -2.516 -1.838 1.00 96.62 72 VAL A CA 1
ATOM 571 C C . VAL A 1 72 ? 8.820 -2.830 -3.263 1.00 96.62 72 VAL A C 1
ATOM 573 O O . VAL A 1 72 ? 9.951 -2.515 -3.625 1.00 96.62 72 VAL A O 1
ATOM 576 N N . TYR A 1 73 ? 7.933 -3.393 -4.090 1.00 96.81 73 TYR A N 1
ATOM 577 C CA . TYR A 1 73 ? 8.163 -3.633 -5.520 1.00 96.81 73 TYR A CA 1
ATOM 578 C C . TYR A 1 73 ? 6.836 -3.811 -6.284 1.00 96.81 73 TYR A C 1
ATOM 580 O O . TYR A 1 73 ? 5.785 -4.039 -5.683 1.00 96.81 73 TYR A O 1
ATOM 588 N N . GLY A 1 74 ? 6.881 -3.710 -7.614 1.00 94.06 74 GLY A N 1
ATOM 589 C CA . GLY A 1 74 ? 5.762 -3.993 -8.518 1.00 94.06 74 GLY A CA 1
ATOM 590 C C . GLY A 1 74 ? 5.869 -5.412 -9.065 1.00 94.06 74 GLY A C 1
ATOM 591 O O . GLY A 1 74 ? 6.951 -5.811 -9.496 1.00 94.06 74 GLY A O 1
ATOM 592 N N . ALA A 1 75 ? 4.778 -6.174 -9.004 1.00 91.62 75 ALA A N 1
ATOM 593 C CA . ALA A 1 75 ? 4.731 -7.534 -9.541 1.00 91.62 75 ALA A CA 1
ATOM 594 C C . ALA A 1 75 ? 4.365 -7.528 -11.034 1.00 91.62 75 ALA A C 1
ATOM 596 O O . ALA A 1 75 ? 4.979 -8.251 -11.813 1.00 91.62 75 ALA A O 1
ATOM 597 N N . ASP A 1 76 ? 3.408 -6.684 -11.420 1.00 91.38 76 ASP A N 1
ATOM 598 C CA . ASP A 1 76 ? 2.974 -6.442 -12.798 1.00 91.38 76 ASP A CA 1
ATOM 599 C C . ASP A 1 76 ? 2.451 -4.989 -12.931 1.00 91.38 76 ASP A C 1
ATOM 601 O O . ASP A 1 76 ? 2.751 -4.137 -12.089 1.00 91.38 76 ASP A O 1
ATOM 605 N N . GLY A 1 77 ? 1.729 -4.671 -14.011 1.00 92.12 77 GLY A N 1
ATOM 606 C CA . GLY A 1 77 ? 1.257 -3.310 -14.286 1.00 92.12 77 GLY A CA 1
ATOM 607 C C . GLY A 1 77 ? 0.125 -2.810 -13.378 1.00 92.12 77 GLY A C 1
ATOM 608 O O . GLY A 1 77 ? -0.090 -1.597 -13.310 1.00 92.12 77 GLY A O 1
ATOM 609 N N . ASP A 1 78 ? -0.585 -3.697 -12.677 1.00 95.12 78 ASP A N 1
ATOM 610 C CA . ASP A 1 78 ? -1.682 -3.329 -11.773 1.00 95.12 78 ASP A CA 1
ATOM 611 C C . ASP A 1 78 ? -1.522 -3.881 -10.351 1.00 95.12 78 ASP A C 1
ATOM 613 O O . ASP A 1 78 ? -2.264 -3.489 -9.448 1.00 95.12 78 ASP A O 1
ATOM 617 N N . THR A 1 79 ? -0.518 -4.717 -10.118 1.00 95.88 79 THR A N 1
ATOM 618 C CA . THR A 1 79 ? -0.293 -5.440 -8.878 1.00 95.88 79 THR A CA 1
ATOM 619 C C . THR A 1 79 ? 1.018 -5.035 -8.223 1.00 95.88 79 THR A C 1
ATOM 621 O O . THR A 1 79 ? 2.102 -5.084 -8.810 1.00 95.88 79 THR A O 1
ATOM 624 N N . PHE A 1 80 ? 0.935 -4.713 -6.934 1.00 96.12 80 PHE A N 1
ATOM 625 C CA . PHE A 1 80 ? 2.041 -4.159 -6.163 1.00 96.12 80 PHE A CA 1
ATOM 626 C C . PHE A 1 80 ? 2.190 -4.844 -4.809 1.00 96.12 80 PHE A C 1
ATOM 628 O O . PHE A 1 80 ? 1.205 -5.209 -4.164 1.00 96.12 80 PHE A O 1
ATOM 635 N N . HIS A 1 81 ? 3.435 -4.967 -4.356 1.00 97.25 81 HIS A N 1
ATOM 636 C CA . HIS A 1 81 ? 3.775 -5.325 -2.986 1.00 97.25 81 HIS A CA 1
ATOM 637 C C . HIS A 1 81 ? 4.065 -4.048 -2.197 1.00 97.25 81 HIS A C 1
ATOM 639 O O . HIS A 1 81 ? 4.961 -3.266 -2.534 1.00 97.25 81 HIS A O 1
ATOM 645 N N . LEU A 1 82 ? 3.279 -3.833 -1.147 1.00 96.81 82 LEU A N 1
ATOM 646 C CA . LEU A 1 82 ? 3.330 -2.658 -0.283 1.00 96.81 82 LEU A CA 1
ATOM 647 C C . LEU A 1 82 ? 3.603 -3.074 1.162 1.00 96.81 82 LEU A C 1
ATOM 649 O O . LEU A 1 82 ? 3.402 -4.227 1.534 1.00 96.81 82 LE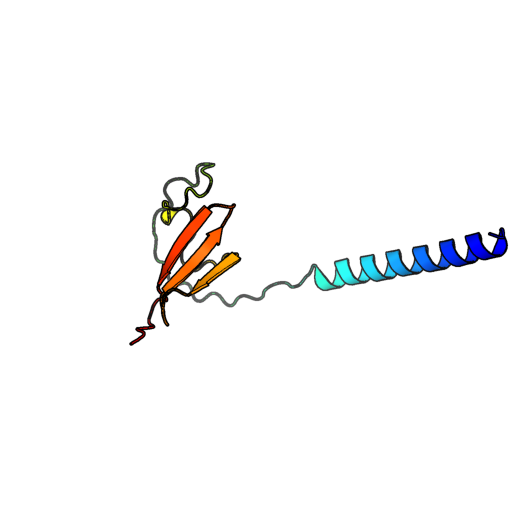U A O 1
ATOM 653 N N . SER A 1 83 ? 4.038 -2.122 1.986 1.00 96.44 83 SER A N 1
ATOM 654 C CA . SER A 1 83 ? 4.266 -2.317 3.414 1.00 96.44 83 SER A CA 1
ATOM 655 C C . SER A 1 83 ? 3.574 -1.249 4.260 1.00 96.44 83 SER A C 1
ATOM 657 O O . SER A 1 83 ? 3.633 -0.051 3.961 1.00 96.44 83 SER A O 1
ATOM 659 N N . TYR A 1 84 ? 2.943 -1.690 5.348 1.00 95.25 84 TYR A N 1
ATOM 660 C CA . TYR A 1 84 ? 2.305 -0.854 6.365 1.00 95.25 84 TYR A CA 1
ATOM 661 C C . TYR A 1 84 ? 2.608 -1.428 7.749 1.00 95.25 84 TYR A C 1
ATOM 663 O O . TYR A 1 84 ? 2.482 -2.632 7.944 1.00 95.25 84 TYR A O 1
ATOM 671 N N . GLU A 1 85 ? 3.060 -0.605 8.702 1.00 93.06 85 GLU A N 1
ATOM 672 C CA . GLU A 1 85 ? 3.449 -1.068 10.054 1.00 93.06 85 GLU A CA 1
ATOM 673 C C . GLU A 1 85 ? 4.433 -2.270 10.046 1.00 93.06 85 GLU A C 1
ATOM 675 O O . GLU A 1 85 ? 4.398 -3.167 10.892 1.00 93.06 85 GLU A O 1
ATOM 680 N N . GLY A 1 86 ? 5.321 -2.311 9.044 1.00 93.75 86 GLY A N 1
ATOM 681 C CA . GLY A 1 86 ? 6.290 -3.397 8.859 1.00 93.75 86 GLY A CA 1
ATOM 682 C C . GLY A 1 86 ? 5.680 -4.721 8.384 1.00 93.75 86 GLY A C 1
ATOM 683 O O . GLY A 1 86 ? 6.369 -5.736 8.406 1.00 93.75 86 GLY A O 1
ATOM 684 N N . LYS A 1 87 ? 4.408 -4.734 7.973 1.00 95.44 87 LYS A N 1
ATOM 685 C CA . LYS A 1 87 ? 3.740 -5.881 7.344 1.00 95.44 87 LYS A CA 1
ATOM 686 C C . LYS A 1 87 ? 3.667 -5.666 5.845 1.00 95.44 87 LYS A C 1
ATOM 688 O O . LYS A 1 87 ? 3.163 -4.637 5.402 1.00 95.44 87 LYS A O 1
ATOM 693 N N . GLU A 1 88 ? 4.175 -6.625 5.085 1.00 95.75 88 GLU A N 1
ATOM 694 C CA . GLU A 1 88 ? 4.085 -6.625 3.628 1.00 95.75 88 GLU A CA 1
ATOM 695 C C . GLU A 1 88 ? 2.815 -7.329 3.156 1.00 95.75 88 GLU A C 1
ATOM 697 O O . GLU A 1 88 ? 2.415 -8.350 3.716 1.00 95.75 88 GLU A O 1
ATOM 702 N N . PHE A 1 89 ? 2.184 -6.782 2.124 1.00 95.38 89 PHE A N 1
ATOM 703 C CA . PHE A 1 89 ? 0.972 -7.331 1.531 1.00 95.38 89 PHE A CA 1
ATOM 704 C C . PHE A 1 89 ? 0.883 -6.973 0.047 1.00 95.38 89 PHE A C 1
ATOM 706 O O . PHE A 1 89 ? 1.471 -5.998 -0.427 1.00 95.38 89 PHE A O 1
ATOM 713 N N . LYS A 1 90 ? 0.136 -7.793 -0.691 1.00 95.38 90 LYS A N 1
ATOM 714 C CA . LYS A 1 90 ? -0.100 -7.643 -2.126 1.00 95.38 90 LYS A CA 1
ATOM 715 C C . LYS A 1 90 ? -1.418 -6.909 -2.351 1.00 95.38 90 LYS A C 1
ATOM 717 O O . LYS A 1 90 ? -2.430 -7.272 -1.754 1.00 95.38 90 LYS A O 1
ATOM 722 N N . VAL A 1 91 ? -1.415 -5.916 -3.232 1.00 94.38 91 VAL A N 1
ATOM 723 C CA . VAL A 1 91 ? -2.621 -5.208 -3.678 1.00 94.38 91 VAL A CA 1
ATOM 724 C C . VAL A 1 91 ? -2.696 -5.177 -5.191 1.00 94.38 91 VAL A C 1
ATOM 726 O O . VAL A 1 91 ? -1.672 -5.250 -5.865 1.00 94.38 91 VAL A O 1
ATOM 729 N N . ARG A 1 92 ? -3.914 -5.019 -5.704 1.00 95.19 92 ARG A N 1
ATOM 730 C CA . ARG A 1 92 ? -4.193 -4.774 -7.115 1.00 95.19 92 ARG A CA 1
ATOM 731 C C . ARG A 1 92 ? -4.953 -3.462 -7.252 1.00 95.19 92 ARG A C 1
ATOM 733 O O . ARG A 1 92 ? -5.810 -3.163 -6.414 1.00 95.19 92 ARG A O 1
ATOM 740 N N . LEU A 1 93 ? -4.618 -2.662 -8.256 1.00 94.00 93 LEU A N 1
ATOM 741 C CA . LEU A 1 93 ? -5.309 -1.413 -8.535 1.00 94.00 93 LEU A CA 1
ATOM 742 C C . LEU A 1 93 ? -6.775 -1.696 -8.852 1.00 94.00 93 LEU A C 1
ATOM 744 O O . LEU A 1 93 ? -7.113 -2.591 -9.619 1.00 94.00 93 LEU A O 1
ATOM 748 N N . LEU A 1 94 ? -7.661 -0.905 -8.255 1.00 91.50 94 LEU A N 1
ATOM 749 C CA . LEU A 1 94 ? -9.072 -0.953 -8.600 1.00 91.50 94 LEU A CA 1
ATOM 750 C C . LEU A 1 94 ? -9.278 -0.216 -9.933 1.00 91.50 94 LEU A C 1
ATOM 752 O O . LEU A 1 94 ? -8.705 0.854 -10.128 1.00 91.50 94 LEU A O 1
ATOM 756 N N . ILE A 1 95 ? -10.145 -0.745 -10.807 1.00 92.69 95 ILE A N 1
ATOM 757 C CA . ILE A 1 95 ? -10.548 -0.161 -12.111 1.00 92.69 95 ILE A CA 1
ATOM 758 C C . ILE A 1 95 ? -9.484 -0.284 -13.222 1.00 92.69 95 ILE A C 1
ATOM 760 O O . ILE A 1 95 ? -9.817 -0.149 -14.396 1.00 92.69 95 ILE A O 1
ATOM 764 N N . VAL A 1 96 ? -8.229 -0.580 -12.886 1.00 91.00 96 VAL A N 1
ATOM 765 C CA . VAL A 1 96 ? -7.157 -0.814 -13.864 1.00 91.00 96 VAL A CA 1
ATOM 766 C C . VAL A 1 96 ? -6.959 -2.317 -14.044 1.00 91.00 96 VAL A C 1
ATOM 768 O O . VAL A 1 96 ? -6.925 -3.044 -13.057 1.00 91.00 96 VAL A O 1
ATOM 771 N N . ASP A 1 97 ? -6.826 -2.756 -15.294 1.00 91.25 97 ASP A N 1
ATOM 772 C CA . ASP A 1 97 ? -6.481 -4.129 -15.673 1.00 91.25 9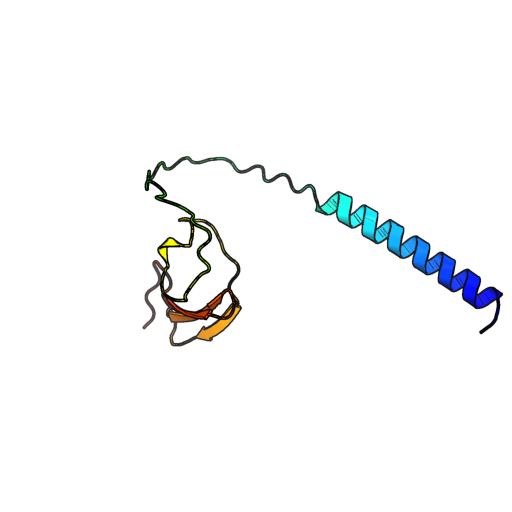7 ASP A CA 1
ATOM 773 C C . ASP A 1 97 ? -5.245 -4.055 -16.573 1.00 91.25 97 ASP A C 1
ATOM 775 O O . ASP A 1 97 ? -5.282 -3.412 -17.630 1.00 91.25 97 ASP A O 1
ATOM 779 N N . ALA A 1 98 ? -4.126 -4.601 -16.098 1.00 89.44 98 ALA A N 1
ATOM 780 C CA . ALA A 1 98 ? -2.871 -4.609 -16.839 1.00 89.44 98 ALA A CA 1
ATOM 781 C C . ALA A 1 98 ? -2.723 -5.892 -17.690 1.00 89.44 98 ALA A C 1
ATOM 783 O O . ALA A 1 98 ? -3.180 -6.947 -17.251 1.00 89.44 98 ALA A O 1
ATOM 784 N N . PRO A 1 99 ? -2.102 -5.808 -18.887 1.00 81.38 99 PRO A N 1
ATOM 785 C CA . PRO A 1 99 ? -1.869 -6.956 -19.773 1.00 81.38 99 PRO A CA 1
ATOM 786 C C . PRO A 1 99 ? -0.963 -8.046 -19.192 1.00 81.38 99 PRO A C 1
ATOM 788 O O . PRO A 1 99 ? -0.032 -7.695 -18.429 1.00 81.38 99 PRO A O 1
#